Protein AF-A0A5E4QCU4-F1 (afdb_monomer_lite)

Structure (mmCIF, N/CA/C/O backbone):
data_AF-A0A5E4QCU4-F1
#
_entry.id   AF-A0A5E4QCU4-F1
#
loop_
_atom_site.group_PDB
_atom_site.id
_atom_site.type_symbol
_atom_site.label_atom_id
_atom_site.label_alt_id
_atom_site.label_comp_id
_atom_site.label_asym_id
_atom_site.label_entity_id
_atom_site.label_seq_id
_atom_site.pdbx_PDB_ins_code
_atom_site.Cartn_x
_atom_site.Cartn_y
_atom_site.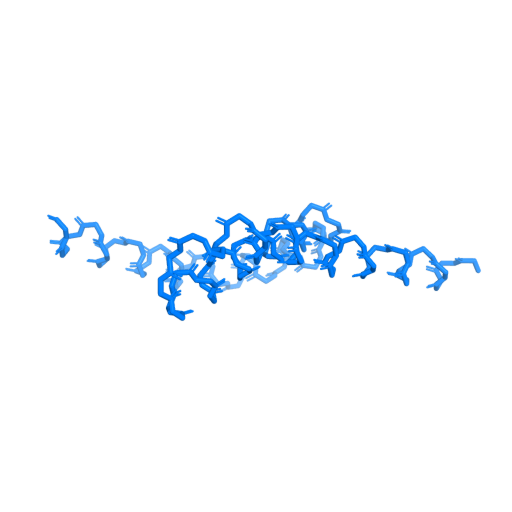Cartn_z
_atom_site.occupancy
_atom_site.B_iso_or_equiv
_atom_site.auth_seq_id
_atom_site.auth_comp_id
_atom_site.auth_asym_id
_atom_site.auth_atom_id
_atom_site.pdbx_PDB_model_num
ATOM 1 N N . MET A 1 1 ? 10.441 6.158 -26.292 1.00 54.12 1 MET A N 1
ATOM 2 C CA . MET A 1 1 ? 9.004 5.787 -26.206 1.00 54.12 1 MET A CA 1
ATOM 3 C C . MET A 1 1 ? 8.649 5.028 -24.917 1.00 54.12 1 MET A C 1
ATOM 5 O O . MET A 1 1 ? 7.658 5.363 -24.283 1.00 54.12 1 MET A O 1
ATOM 9 N N . MET A 1 2 ? 9.489 4.089 -24.461 1.00 56.72 2 MET A N 1
ATOM 10 C CA . MET A 1 2 ? 9.271 3.240 -23.269 1.00 56.72 2 MET A CA 1
ATOM 11 C C . MET A 1 2 ? 9.084 3.994 -21.929 1.00 56.72 2 MET A C 1
ATOM 13 O O . MET A 1 2 ? 8.348 3.540 -21.058 1.00 56.72 2 MET A O 1
ATOM 17 N N . LEU A 1 3 ? 9.692 5.178 -21.770 1.00 62.22 3 LEU A N 1
ATOM 18 C CA . LEU A 1 3 ? 9.636 5.966 -20.527 1.00 62.22 3 LEU A CA 1
ATOM 19 C C . LEU A 1 3 ? 8.269 6.648 -20.300 1.00 62.22 3 LEU A C 1
ATOM 21 O O . LEU A 1 3 ? 7.792 6.719 -19.171 1.00 62.22 3 LEU A O 1
ATOM 25 N N . ARG A 1 4 ? 7.581 7.059 -21.379 1.00 62.78 4 ARG A N 1
ATOM 26 C CA . ARG A 1 4 ? 6.212 7.619 -21.324 1.00 62.78 4 ARG A CA 1
ATOM 27 C C . ARG A 1 4 ? 5.195 6.591 -20.819 1.00 62.78 4 ARG A C 1
ATOM 29 O O . ARG A 1 4 ? 4.285 6.940 -20.075 1.00 62.78 4 ARG A O 1
ATOM 36 N N . ILE A 1 5 ? 5.376 5.323 -21.189 1.00 69.06 5 ILE A N 1
ATOM 37 C CA . ILE A 1 5 ? 4.484 4.223 -20.799 1.00 69.06 5 ILE A CA 1
ATOM 38 C C . ILE A 1 5 ? 4.598 3.952 -19.293 1.00 69.06 5 ILE A C 1
ATOM 40 O O . ILE A 1 5 ? 3.585 3.718 -18.637 1.00 69.06 5 ILE A O 1
ATOM 44 N N . LYS A 1 6 ? 5.809 4.050 -18.724 1.00 72.88 6 LYS A N 1
ATOM 45 C CA . LYS A 1 6 ? 6.018 3.919 -17.275 1.00 72.88 6 LYS A CA 1
ATOM 46 C C . LYS A 1 6 ? 5.311 5.031 -16.497 1.00 72.88 6 LYS A C 1
ATOM 48 O O . LYS A 1 6 ? 4.589 4.727 -15.557 1.00 72.88 6 LYS A O 1
ATOM 53 N N . VAL A 1 7 ? 5.437 6.290 -16.928 1.00 78.19 7 VAL A N 1
ATOM 54 C CA . VAL A 1 7 ? 4.747 7.433 -16.292 1.00 78.19 7 VAL A CA 1
ATOM 55 C C . VAL A 1 7 ? 3.228 7.234 -16.267 1.00 78.19 7 VAL A C 1
ATOM 57 O O . VAL A 1 7 ? 2.599 7.447 -15.234 1.00 78.19 7 VAL A O 1
ATOM 60 N N . ASN A 1 8 ? 2.644 6.751 -17.367 1.00 81.88 8 ASN A N 1
ATOM 61 C CA . ASN A 1 8 ? 1.202 6.511 -17.435 1.00 81.88 8 ASN A CA 1
ATOM 62 C C . ASN A 1 8 ? 0.747 5.396 -16.471 1.00 81.88 8 ASN A C 1
ATOM 64 O O . ASN A 1 8 ? -0.301 5.501 -15.838 1.00 81.88 8 ASN A O 1
ATOM 68 N N . ARG A 1 9 ? 1.569 4.350 -16.313 1.00 84.25 9 ARG A N 1
ATOM 69 C CA . ARG A 1 9 ? 1.330 3.255 -15.361 1.00 84.25 9 ARG A CA 1
ATOM 70 C C . ARG A 1 9 ? 1.431 3.719 -1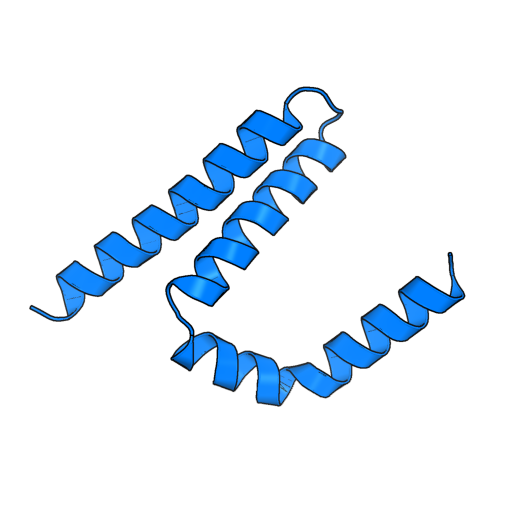3.908 1.00 84.25 9 ARG A C 1
ATOM 72 O O . ARG A 1 9 ? 0.577 3.358 -13.111 1.00 84.25 9 ARG A O 1
ATOM 79 N N . TYR A 1 10 ? 2.398 4.573 -13.569 1.00 84.81 10 TYR A N 1
ATOM 80 C CA . TYR A 1 10 ? 2.462 5.185 -12.234 1.00 84.81 10 TYR A CA 1
ATOM 81 C C . TYR A 1 10 ? 1.245 6.077 -11.946 1.00 84.81 10 TYR A C 1
ATOM 83 O O . TYR A 1 10 ? 0.730 6.064 -10.829 1.00 84.81 10 TYR A O 1
ATOM 91 N N . GLY A 1 11 ? 0.731 6.787 -12.956 1.00 87.12 11 GLY A N 1
ATOM 92 C CA . GLY A 1 11 ? -0.524 7.536 -12.848 1.00 87.12 11 GLY A CA 1
ATOM 93 C C . GLY A 1 11 ? -1.722 6.644 -12.506 1.00 87.12 11 GLY A C 1
ATOM 94 O O . GLY A 1 11 ? -2.515 6.989 -11.631 1.00 87.12 11 GLY A O 1
ATOM 95 N N . ALA A 1 12 ? -1.818 5.460 -13.121 1.00 88.12 12 ALA A N 1
ATOM 96 C CA . ALA A 1 12 ? -2.863 4.483 -12.807 1.00 88.12 12 ALA A CA 1
ATOM 97 C C . ALA A 1 12 ? -2.770 3.956 -11.361 1.00 88.12 12 ALA A C 1
ATOM 99 O O . ALA A 1 12 ? -3.797 3.787 -10.704 1.00 88.12 12 ALA A O 1
ATOM 100 N N . VAL A 1 13 ? -1.555 3.777 -10.828 1.00 88.56 13 VAL A N 1
ATOM 101 C CA . VAL A 1 13 ? -1.335 3.423 -9.412 1.00 88.56 13 VAL A CA 1
ATOM 102 C C . VAL A 1 13 ? -1.819 4.523 -8.471 1.00 88.56 13 VAL A C 1
ATOM 104 O O . VAL A 1 13 ? -2.541 4.240 -7.514 1.00 88.56 13 VAL A O 1
ATOM 107 N N . GLY A 1 14 ? -1.488 5.781 -8.774 1.00 90.44 14 GLY A N 1
ATOM 108 C CA . GLY A 1 14 ? -1.972 6.933 -8.013 1.00 90.44 14 GLY A CA 1
ATOM 109 C C . GLY A 1 14 ? -3.500 7.043 -8.017 1.00 90.44 14 GLY A C 1
ATOM 110 O O . GLY A 1 14 ? -4.107 7.253 -6.967 1.00 90.44 14 GLY A O 1
ATOM 111 N N . MET A 1 15 ? -4.135 6.815 -9.171 1.00 91.06 15 MET A N 1
ATOM 112 C CA . MET A 1 15 ? -5.596 6.802 -9.296 1.00 91.06 15 MET A CA 1
ATOM 113 C C . MET A 1 15 ? -6.239 5.652 -8.514 1.00 91.06 15 MET A C 1
ATOM 115 O O . MET A 1 15 ? -7.260 5.864 -7.861 1.00 91.06 15 MET A O 1
ATOM 119 N N . GLY A 1 16 ? -5.634 4.459 -8.510 1.00 88.81 16 GLY A N 1
ATOM 120 C CA . GLY A 1 16 ? -6.093 3.335 -7.685 1.00 88.81 16 GLY A CA 1
ATOM 121 C C . GLY A 1 16 ? -6.085 3.675 -6.192 1.00 88.81 16 GLY A C 1
ATOM 122 O O . GLY A 1 16 ? -7.053 3.404 -5.481 1.00 88.81 16 GLY A O 1
ATOM 123 N N . GLY A 1 17 ? -5.037 4.367 -5.736 1.00 89.50 17 GLY A N 1
ATOM 124 C CA . GLY A 1 17 ? -4.926 4.869 -4.367 1.00 89.50 17 GLY A CA 1
ATOM 125 C C . GLY A 1 17 ? -5.953 5.928 -4.002 1.00 89.50 17 GLY A C 1
ATOM 126 O O . GLY A 1 17 ? -6.596 5.825 -2.962 1.00 89.50 17 GLY A O 1
ATOM 127 N N . LEU A 1 18 ? -6.138 6.925 -4.869 1.00 91.19 18 LEU A N 1
ATOM 128 C CA . LEU A 1 18 ? -7.147 7.972 -4.692 1.00 91.19 18 LEU A CA 1
ATOM 129 C C . LEU A 1 18 ? -8.561 7.391 -4.660 1.00 91.19 18 LEU A C 1
ATOM 131 O O . LEU A 1 18 ? -9.360 7.767 -3.808 1.00 91.19 18 LEU A O 1
ATOM 135 N N . THR A 1 19 ? -8.850 6.427 -5.533 1.00 91.31 19 THR A N 1
ATOM 136 C CA . THR A 1 19 ? -10.149 5.744 -5.567 1.00 91.31 19 THR A CA 1
ATOM 137 C C . THR A 1 19 ? -10.380 4.974 -4.267 1.00 91.31 19 THR A C 1
ATOM 139 O O . THR A 1 19 ? -11.419 5.138 -3.630 1.00 91.31 19 THR A O 1
ATOM 142 N N . GLY A 1 20 ? -9.385 4.208 -3.805 1.00 85.50 20 GLY A N 1
ATOM 143 C CA . GLY A 1 20 ? -9.428 3.541 -2.502 1.00 85.50 20 GLY A CA 1
ATOM 144 C C . GLY A 1 20 ? -9.614 4.528 -1.346 1.00 85.50 20 GLY A C 1
ATOM 145 O O . GLY A 1 20 ? -10.472 4.329 -0.489 1.00 85.50 20 GLY A O 1
ATOM 146 N N . PHE A 1 21 ? -8.890 5.646 -1.355 1.00 89.69 21 PHE A N 1
ATOM 147 C CA . PHE A 1 21 ? -9.023 6.693 -0.345 1.00 89.69 21 PHE A CA 1
ATOM 148 C C . PHE A 1 21 ? -10.445 7.270 -0.294 1.00 89.69 21 PHE A C 1
ATOM 150 O O . PHE A 1 21 ? -11.003 7.411 0.796 1.00 89.69 21 PHE A O 1
ATOM 157 N N . ILE A 1 22 ? -11.057 7.530 -1.457 1.00 88.62 22 ILE A N 1
ATOM 158 C CA . ILE A 1 22 ? -12.443 8.010 -1.580 1.00 88.62 22 ILE A CA 1
ATOM 159 C C . ILE A 1 22 ? -13.437 6.995 -1.011 1.00 88.62 22 ILE A C 1
ATOM 161 O O . ILE A 1 22 ? -14.314 7.369 -0.236 1.00 88.62 22 ILE A O 1
ATOM 165 N N . PHE A 1 23 ? -13.284 5.705 -1.304 1.00 85.62 23 PHE A N 1
ATOM 166 C CA . PHE A 1 23 ? -14.140 4.679 -0.699 1.00 85.62 23 PHE A CA 1
ATOM 167 C C . PHE A 1 23 ? -13.931 4.549 0.819 1.00 85.62 23 PHE A C 1
ATOM 169 O O . PHE A 1 23 ? -14.879 4.297 1.565 1.00 85.62 23 PHE A O 1
ATOM 176 N N . GLY A 1 24 ? -12.712 4.793 1.300 1.00 82.38 24 GLY A N 1
ATOM 177 C CA . GLY A 1 24 ? -12.378 4.801 2.721 1.00 82.38 24 GLY A CA 1
ATOM 178 C C . GLY A 1 24 ? -12.884 6.027 3.487 1.00 82.38 24 GLY A C 1
ATOM 179 O O . GLY A 1 24 ? -12.881 6.000 4.721 1.00 82.38 24 GLY A O 1
ATOM 180 N N . LEU A 1 25 ? -13.343 7.093 2.808 1.00 83.38 25 LEU A N 1
ATOM 181 C CA . LEU A 1 25 ? -13.712 8.361 3.456 1.00 83.38 25 LEU A CA 1
ATOM 182 C C . LEU A 1 25 ? -14.827 8.214 4.497 1.00 83.38 25 LEU A C 1
ATOM 184 O O . LEU A 1 25 ? -14.893 9.018 5.428 1.00 83.38 25 LEU A O 1
ATOM 188 N N . ARG A 1 26 ? -15.661 7.177 4.373 1.00 78.94 26 ARG A N 1
ATOM 189 C CA . ARG A 1 26 ? -16.779 6.889 5.282 1.00 78.94 26 ARG A CA 1
ATOM 190 C C . ARG A 1 26 ? -16.356 6.255 6.619 1.00 78.94 26 ARG A C 1
ATOM 192 O O . ARG A 1 26 ? -17.205 6.036 7.474 1.00 78.94 26 ARG A O 1
ATOM 199 N N . GLY A 1 27 ? -15.067 5.961 6.814 1.00 77.00 27 GLY A N 1
ATOM 200 C CA . GLY A 1 27 ? -14.503 5.482 8.081 1.00 77.00 27 GLY A CA 1
ATOM 201 C C . GLY A 1 27 ? -13.463 6.426 8.696 1.00 77.00 27 GLY A C 1
ATOM 202 O O . GLY A 1 27 ? -13.123 7.465 8.128 1.00 77.00 27 GLY A O 1
ATOM 203 N N . GLY A 1 28 ? -12.933 6.033 9.862 1.00 84.81 28 GLY A N 1
ATOM 204 C CA .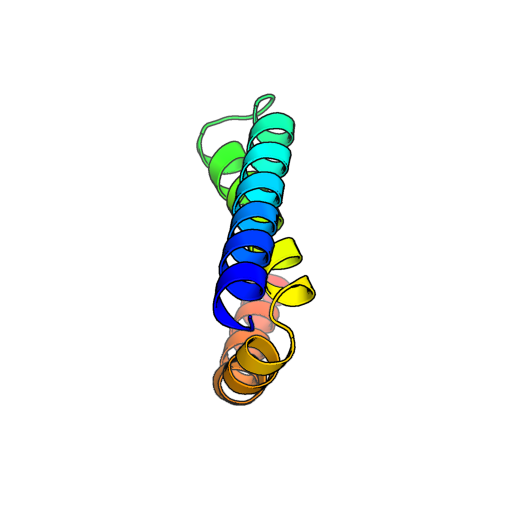 GLY A 1 28 ? -11.832 6.732 10.535 1.00 84.81 28 GLY A CA 1
ATOM 205 C C . GLY A 1 28 ? -10.518 6.716 9.740 1.00 84.81 28 GLY A C 1
ATOM 206 O O . GLY A 1 28 ? -10.385 6.015 8.734 1.00 84.81 28 GLY A O 1
ATOM 207 N N . PHE A 1 29 ? -9.522 7.468 10.218 1.00 84.19 29 PHE A N 1
ATOM 208 C CA . PHE A 1 29 ? -8.229 7.665 9.543 1.00 84.19 29 PHE A CA 1
ATOM 209 C C . PHE A 1 29 ? -7.532 6.348 9.153 1.00 84.19 29 PHE A C 1
ATOM 211 O O . PHE A 1 29 ? -7.049 6.207 8.032 1.00 84.19 29 PHE A O 1
ATOM 218 N N . PHE A 1 30 ? -7.576 5.343 10.032 1.00 86.88 30 PHE A N 1
ATOM 219 C CA . PHE A 1 30 ? -6.998 4.022 9.773 1.00 86.88 30 PHE A CA 1
ATOM 220 C C . PHE A 1 30 ? -7.654 3.303 8.582 1.00 86.88 30 PHE A C 1
ATOM 222 O O . PHE 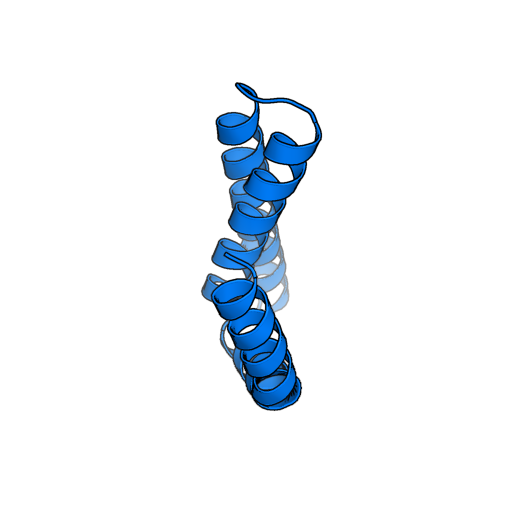A 1 30 ? -6.970 2.745 7.726 1.00 86.88 30 PHE A O 1
ATOM 229 N N . ARG A 1 31 ? -8.987 3.375 8.463 1.00 86.31 31 ARG A N 1
ATOM 230 C CA . ARG A 1 31 ? -9.730 2.728 7.370 1.00 86.31 31 ARG A CA 1
ATOM 231 C C . ARG A 1 31 ? -9.441 3.396 6.025 1.00 86.31 31 ARG A C 1
ATOM 233 O O . ARG A 1 31 ? -9.352 2.702 5.018 1.00 86.31 31 ARG A O 1
ATOM 240 N N . ARG A 1 32 ? -9.225 4.717 6.019 1.00 87.38 32 ARG A N 1
ATOM 241 C CA . ARG A 1 32 ? -8.791 5.470 4.829 1.00 87.38 32 ARG A CA 1
ATOM 242 C C . ARG A 1 32 ? -7.408 5.039 4.356 1.00 87.38 32 ARG A C 1
ATOM 244 O O . ARG A 1 32 ? -7.247 4.763 3.172 1.00 87.38 32 ARG A O 1
ATOM 251 N N . ALA A 1 33 ? -6.440 4.951 5.269 1.00 88.75 33 ALA A N 1
ATOM 252 C CA . ALA A 1 33 ? -5.080 4.528 4.939 1.00 88.75 33 ALA A CA 1
ATOM 253 C C . ALA A 1 33 ? -5.047 3.088 4.404 1.00 88.75 33 ALA A C 1
ATOM 255 O O . ALA A 1 33 ? -4.403 2.830 3.389 1.00 88.75 33 ALA A O 1
ATOM 256 N N . LEU A 1 34 ? -5.806 2.173 5.021 1.00 89.25 34 LEU A N 1
ATOM 257 C CA . LEU A 1 34 ? -5.920 0.792 4.547 1.00 89.25 34 LEU A CA 1
ATOM 258 C C . LEU A 1 34 ? -6.556 0.701 3.158 1.00 89.25 34 LEU A C 1
ATOM 260 O O . LEU A 1 34 ? -5.996 0.056 2.279 1.00 89.25 34 LEU A O 1
ATOM 264 N N . TYR A 1 35 ? -7.695 1.358 2.929 1.00 87.12 35 TYR A N 1
ATOM 265 C CA . TYR A 1 35 ? -8.361 1.306 1.624 1.00 87.12 35 TYR A CA 1
ATOM 266 C C . TYR A 1 35 ? -7.522 1.952 0.515 1.00 87.12 35 TYR A C 1
ATOM 268 O O . TYR A 1 35 ? -7.454 1.418 -0.591 1.00 87.12 35 TYR A O 1
ATOM 276 N N . ALA A 1 36 ? -6.849 3.068 0.808 1.00 91.62 36 ALA A N 1
ATOM 277 C CA . ALA A 1 36 ? -5.919 3.694 -0.125 1.00 91.62 36 ALA A CA 1
ATOM 278 C C . ALA A 1 36 ? -4.725 2.779 -0.428 1.00 91.62 36 ALA A C 1
ATOM 280 O O . ALA A 1 36 ? -4.376 2.604 -1.592 1.00 91.62 36 ALA A O 1
ATOM 281 N N . GLY A 1 37 ? -4.142 2.158 0.602 1.00 88.94 37 GLY A N 1
ATOM 282 C CA . GLY A 1 37 ? -3.029 1.221 0.464 1.00 88.94 37 GLY A CA 1
ATOM 283 C C . GLY A 1 37 ? -3.401 -0.023 -0.342 1.00 88.94 37 GLY A C 1
ATOM 284 O O . GLY A 1 37 ? -2.652 -0.434 -1.222 1.00 88.94 37 GLY A O 1
ATOM 285 N N . ILE A 1 38 ? -4.582 -0.601 -0.113 1.00 90.56 38 ILE A N 1
ATOM 286 C CA . ILE A 1 38 ? -5.069 -1.738 -0.907 1.00 90.56 38 ILE A CA 1
ATOM 287 C C . ILE A 1 38 ? -5.289 -1.302 -2.362 1.00 90.56 38 ILE A C 1
ATOM 289 O O . ILE A 1 38 ? -4.850 -1.995 -3.278 1.00 90.56 38 ILE A O 1
ATOM 293 N N . GLY A 1 39 ? -5.899 -0.134 -2.585 1.00 89.69 39 GLY A N 1
ATOM 294 C CA . GLY A 1 39 ? -6.146 0.407 -3.922 1.00 89.69 39 GLY A CA 1
ATOM 295 C C . GLY A 1 39 ? -4.866 0.649 -4.724 1.00 89.69 39 GLY A C 1
ATOM 296 O O . GLY A 1 39 ? -4.773 0.216 -5.873 1.00 89.69 39 GLY A O 1
ATOM 297 N N . THR A 1 40 ? -3.848 1.276 -4.123 1.00 90.06 40 THR A N 1
ATOM 298 C CA . THR A 1 40 ? -2.535 1.441 -4.770 1.00 90.06 40 THR A CA 1
ATOM 299 C C . THR A 1 40 ? -1.851 0.102 -5.004 1.00 90.06 40 THR A C 1
ATOM 301 O O . THR A 1 40 ? -1.288 -0.100 -6.074 1.00 90.06 40 THR A O 1
ATOM 304 N N . THR A 1 41 ? -1.906 -0.825 -4.047 1.00 87.88 41 THR A N 1
ATOM 305 C CA . THR A 1 41 ? -1.213 -2.118 -4.152 1.00 87.88 41 THR A CA 1
ATOM 306 C C . THR A 1 41 ? -1.794 -2.975 -5.275 1.00 87.88 41 THR A C 1
ATOM 308 O O . THR A 1 41 ? -1.043 -3.501 -6.095 1.00 87.88 41 THR A O 1
ATOM 311 N N . VAL A 1 42 ? -3.124 -3.069 -5.375 1.00 88.94 42 VAL A N 1
ATOM 312 C CA . VAL A 1 42 ? -3.804 -3.821 -6.445 1.00 88.94 42 VAL A CA 1
ATOM 313 C C . VAL A 1 42 ? -3.494 -3.222 -7.818 1.00 88.94 42 VAL A C 1
ATOM 315 O O . VAL A 1 42 ? -3.172 -3.945 -8.766 1.00 88.94 42 VAL A O 1
ATOM 318 N N . MET A 1 43 ? -3.522 -1.893 -7.935 1.00 88.50 43 MET A N 1
ATOM 319 C CA . MET A 1 43 ? -3.180 -1.233 -9.197 1.00 88.50 43 MET A CA 1
ATOM 320 C C . MET A 1 43 ? -1.685 -1.307 -9.523 1.00 88.50 43 MET A C 1
ATOM 322 O O . MET A 1 43 ? -1.316 -1.427 -10.689 1.00 88.50 43 MET A O 1
ATOM 326 N N . GLY A 1 44 ? -0.815 -1.292 -8.514 1.00 88.19 44 GLY A N 1
ATOM 327 C CA . GLY A 1 44 ? 0.624 -1.502 -8.663 1.00 88.19 44 GLY A CA 1
ATOM 328 C C . GLY A 1 44 ? 0.934 -2.890 -9.207 1.00 88.19 44 GLY A C 1
ATOM 329 O O . GLY A 1 44 ? 1.669 -3.011 -10.186 1.00 88.19 44 GLY A O 1
ATOM 330 N N . TYR A 1 45 ? 0.287 -3.915 -8.648 1.00 85.25 45 TYR A N 1
ATOM 331 C CA . TYR A 1 45 ? 0.415 -5.300 -9.097 1.00 85.25 45 TYR A CA 1
ATOM 332 C C . TYR A 1 45 ? -0.007 -5.468 -10.562 1.00 85.25 45 TYR A C 1
ATOM 334 O O . TYR A 1 45 ? 0.693 -6.101 -11.354 1.00 85.25 45 TYR A O 1
ATOM 342 N N . THR A 1 46 ? -1.142 -4.876 -10.945 1.00 85.44 46 THR A N 1
ATOM 343 C CA . THR A 1 46 ? -1.669 -4.987 -12.314 1.00 85.44 46 THR A CA 1
ATOM 344 C C . THR A 1 46 ? -0.863 -4.174 -13.329 1.00 85.44 46 THR A C 1
ATOM 346 O O . THR A 1 46 ? -0.672 -4.626 -14.457 1.00 85.44 46 THR A O 1
ATOM 349 N N . CYS A 1 47 ? -0.338 -3.006 -12.950 1.00 85.19 47 CYS A N 1
ATOM 350 C CA . CYS A 1 47 ? 0.445 -2.152 -13.848 1.00 85.19 47 CYS A CA 1
ATOM 351 C C . CYS A 1 47 ? 1.916 -2.587 -13.996 1.00 85.19 47 CYS A C 1
ATOM 353 O O . CYS A 1 47 ? 2.528 -2.319 -15.038 1.00 85.19 47 CYS A O 1
ATOM 355 N N . PHE A 1 48 ? 2.480 -3.262 -12.989 1.00 84.25 48 PHE A N 1
ATOM 356 C CA . PHE A 1 48 ? 3.881 -3.701 -12.950 1.00 84.25 48 PHE A CA 1
ATOM 357 C C . PHE A 1 48 ? 4.014 -5.193 -12.589 1.00 84.25 48 PHE A C 1
ATOM 359 O O . PHE A 1 48 ? 4.616 -5.544 -11.570 1.00 84.25 48 PHE A O 1
ATOM 366 N N . PRO A 1 49 ? 3.483 -6.107 -13.419 1.00 77.81 49 PRO A N 1
ATOM 367 C CA . PRO A 1 49 ? 3.467 -7.532 -13.097 1.00 77.81 49 PRO A CA 1
ATOM 368 C C . PRO A 1 49 ? 4.864 -8.168 -13.086 1.00 77.81 49 PRO A C 1
ATOM 370 O O . PRO A 1 49 ? 5.090 -9.115 -12.342 1.00 77.81 49 PRO A O 1
ATOM 373 N N . GLU A 1 50 ? 5.812 -7.677 -13.887 1.00 80.19 50 GLU A N 1
ATOM 374 C CA . GLU A 1 50 ? 7.170 -8.241 -13.945 1.00 80.19 50 GLU A CA 1
ATOM 375 C C . GLU A 1 50 ? 7.995 -7.892 -12.706 1.00 80.19 50 GLU A C 1
ATOM 377 O O . GLU A 1 50 ? 8.584 -8.778 -12.086 1.00 80.19 50 GLU A O 1
ATOM 382 N N . ASP A 1 51 ? 7.967 -6.621 -12.299 1.00 74.62 51 ASP A N 1
ATOM 383 C CA . ASP A 1 51 ? 8.607 -6.159 -11.067 1.00 74.62 51 ASP A CA 1
ATOM 384 C C . ASP A 1 51 ? 7.972 -6.842 -9.851 1.00 74.62 51 ASP A C 1
ATOM 386 O O . ASP A 1 51 ? 8.665 -7.331 -8.957 1.00 74.62 51 ASP A O 1
ATOM 390 N N . THR A 1 52 ? 6.643 -6.972 -9.859 1.00 71.19 52 THR A N 1
ATOM 391 C CA . THR A 1 52 ? 5.932 -7.593 -8.743 1.00 71.19 52 THR A CA 1
ATOM 392 C C . THR A 1 52 ? 6.168 -9.097 -8.664 1.00 71.19 52 THR A C 1
ATOM 394 O O . THR A 1 52 ? 6.285 -9.620 -7.562 1.00 71.19 52 THR A O 1
ATOM 397 N N . LYS A 1 53 ? 6.313 -9.814 -9.787 1.00 71.56 53 LYS A N 1
ATOM 398 C CA . L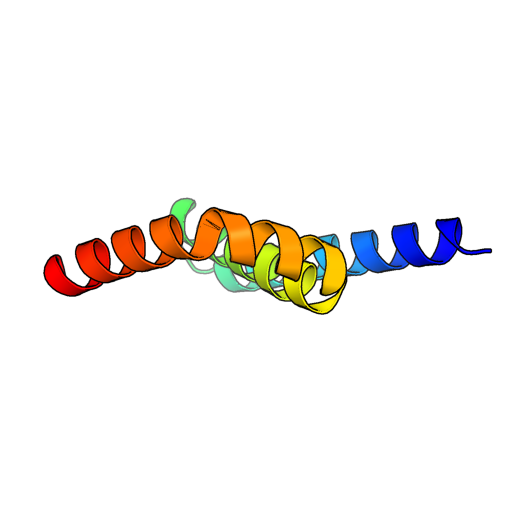YS A 1 53 ? 6.687 -11.240 -9.772 1.00 71.56 53 LYS A CA 1
ATOM 399 C C . LYS A 1 53 ? 8.038 -11.461 -9.100 1.00 71.56 53 LYS A C 1
ATOM 401 O O . LYS A 1 53 ? 8.140 -12.364 -8.282 1.00 71.56 53 LYS A O 1
ATOM 406 N N . ARG A 1 54 ? 9.041 -10.623 -9.385 1.00 71.50 54 ARG A N 1
ATOM 407 C CA . ARG A 1 54 ? 10.366 -10.720 -8.745 1.00 71.50 54 ARG A CA 1
ATOM 408 C C . ARG A 1 54 ? 10.271 -10.509 -7.236 1.00 71.50 54 ARG A C 1
ATOM 410 O O . ARG A 1 54 ? 10.698 -11.369 -6.472 1.00 71.50 54 ARG A O 1
ATOM 417 N N . ILE A 1 55 ? 9.607 -9.429 -6.828 1.00 69.75 55 ILE A N 1
ATOM 418 C CA . ILE A 1 55 ? 9.396 -9.103 -5.413 1.00 69.75 55 ILE A CA 1
ATOM 419 C C . ILE A 1 55 ? 8.581 -10.202 -4.717 1.00 69.75 55 ILE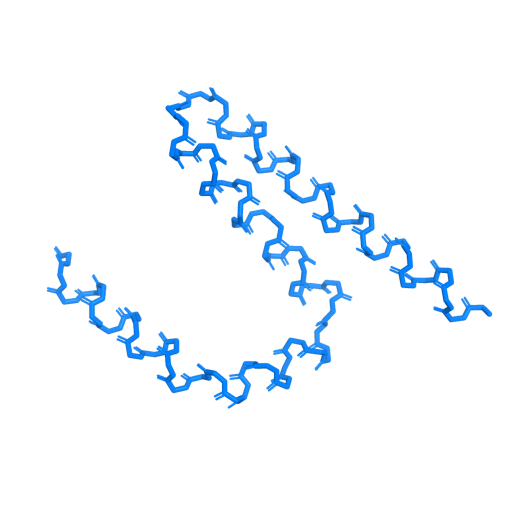 A C 1
ATOM 421 O O . ILE A 1 55 ? 8.882 -10.566 -3.586 1.00 69.75 55 ILE A O 1
ATOM 425 N N . MET A 1 56 ? 7.566 -10.770 -5.369 1.00 67.25 56 MET A N 1
ATOM 426 C CA . MET A 1 56 ? 6.702 -11.799 -4.784 1.00 67.25 56 MET A CA 1
ATOM 427 C C . MET A 1 56 ? 7.375 -13.175 -4.723 1.00 67.25 56 MET A C 1
ATOM 429 O O . MET A 1 56 ? 7.079 -13.948 -3.817 1.00 67.25 56 MET A O 1
ATOM 433 N N . SER A 1 57 ? 8.297 -13.484 -5.637 1.00 68.56 57 SER A N 1
ATOM 434 C CA . SER A 1 57 ? 9.146 -14.676 -5.544 1.00 68.56 57 SER A CA 1
ATOM 435 C C . SER A 1 57 ? 10.127 -14.584 -4.375 1.00 68.56 57 SER A C 1
ATOM 437 O O . SER A 1 57 ? 10.318 -15.574 -3.675 1.00 68.56 57 SER A O 1
ATOM 439 N N . GLU A 1 58 ? 10.691 -13.402 -4.116 1.00 69.62 58 GLU A N 1
ATOM 440 C CA . GLU A 1 58 ? 11.600 -13.171 -2.985 1.00 69.62 58 GLU A CA 1
ATOM 441 C C . GLU A 1 58 ? 10.858 -13.068 -1.640 1.00 69.62 58 GLU A C 1
ATOM 443 O O . GLU A 1 58 ? 11.333 -13.577 -0.629 1.00 69.62 58 GLU A O 1
ATOM 448 N N . ASN A 1 59 ? 9.660 -12.473 -1.619 1.00 62.75 59 ASN A N 1
ATOM 449 C CA . ASN A 1 59 ? 8.878 -12.236 -0.395 1.00 62.75 59 ASN A CA 1
ATOM 450 C C . ASN A 1 59 ? 7.748 -13.252 -0.161 1.00 62.75 59 ASN A C 1
ATOM 452 O O . ASN A 1 59 ? 7.000 -13.141 0.813 1.00 62.75 59 ASN A O 1
ATOM 456 N N . GLY A 1 60 ? 7.588 -14.248 -1.035 1.00 59.91 60 GLY A N 1
ATOM 457 C CA . GLY A 1 60 ? 6.481 -15.207 -0.980 1.00 59.91 60 GLY A CA 1
ATOM 458 C C . GLY A 1 60 ? 6.477 -16.072 0.283 1.00 59.91 60 GLY A C 1
ATOM 459 O O . GLY A 1 60 ? 5.416 -16.508 0.727 1.00 59.91 60 GLY A O 1
ATOM 460 N N . THR A 1 61 ? 7.639 -16.290 0.897 1.00 61.97 61 THR A N 1
ATOM 461 C CA . THR A 1 61 ? 7.770 -16.968 2.196 1.00 61.97 61 THR A CA 1
ATOM 462 C C . THR A 1 61 ? 7.288 -16.080 3.346 1.00 61.97 61 THR A C 1
ATOM 464 O O . THR A 1 61 ? 6.496 -16.536 4.169 1.00 61.97 61 THR A O 1
ATOM 467 N N . LEU A 1 62 ? 7.667 -14.797 3.349 1.00 63.38 62 LEU A N 1
ATOM 468 C CA . LEU A 1 62 ? 7.258 -13.818 4.362 1.00 63.38 62 LEU A CA 1
ATOM 469 C C . LEU A 1 62 ? 5.758 -13.517 4.306 1.00 63.38 62 LEU A C 1
ATOM 471 O O . LEU A 1 62 ? 5.093 -13.505 5.340 1.00 63.38 62 LEU A O 1
ATOM 475 N N . ALA A 1 63 ? 5.202 -13.341 3.106 1.00 61.62 63 ALA A N 1
ATOM 476 C CA . ALA A 1 63 ? 3.772 -13.101 2.925 1.00 61.62 63 ALA A CA 1
ATOM 477 C C . ALA A 1 63 ? 2.930 -14.280 3.441 1.00 61.62 63 ALA A C 1
ATOM 479 O O . ALA A 1 63 ? 1.931 -14.077 4.128 1.00 61.62 63 ALA A O 1
ATOM 480 N N . LYS A 1 64 ? 3.360 -15.521 3.175 1.00 61.69 64 LYS A N 1
ATOM 481 C CA . LYS A 1 64 ? 2.698 -16.723 3.704 1.00 61.69 64 LYS A CA 1
ATOM 482 C C . LYS A 1 64 ? 2.746 -16.788 5.227 1.00 61.69 64 LYS A C 1
ATOM 484 O O . LYS A 1 64 ? 1.735 -17.123 5.835 1.00 61.69 64 LYS A O 1
ATOM 489 N N . GLN A 1 65 ? 3.881 -16.455 5.842 1.00 63.75 65 GLN A N 1
ATOM 490 C CA . GLN A 1 65 ? 4.002 -16.429 7.302 1.00 63.75 65 GLN A CA 1
ATOM 491 C C . GLN A 1 65 ? 3.100 -15.358 7.923 1.00 63.75 65 GLN A C 1
ATOM 493 O O . GLN A 1 65 ? 2.372 -15.659 8.864 1.00 63.75 65 GLN A O 1
ATOM 498 N N . TYR A 1 66 ? 3.075 -14.150 7.355 1.00 63.94 66 TYR A N 1
ATOM 499 C CA . TYR A 1 66 ? 2.205 -13.070 7.826 1.00 63.94 66 TYR A CA 1
ATOM 500 C C . TYR A 1 66 ? 0.720 -13.429 7.707 1.00 63.94 66 TYR A C 1
ATOM 502 O O . TYR A 1 66 ? -0.043 -13.203 8.643 1.00 63.94 66 TYR A O 1
ATOM 510 N N . MET A 1 67 ? 0.313 -14.044 6.589 1.00 60.72 67 MET A N 1
ATOM 511 C CA . MET A 1 67 ? -1.057 -14.530 6.416 1.00 60.72 67 MET A CA 1
ATOM 512 C C . MET A 1 67 ? -1.393 -15.642 7.408 1.00 60.72 67 MET A C 1
ATOM 514 O O . MET A 1 67 ? -2.455 -15.596 8.010 1.00 60.72 67 MET A O 1
ATOM 518 N N . ASN A 1 68 ? -0.501 -16.614 7.619 1.00 69.69 68 ASN A N 1
ATOM 519 C CA . ASN A 1 68 ? -0.759 -17.720 8.542 1.00 69.69 68 ASN A CA 1
ATOM 520 C C . ASN A 1 68 ? -0.899 -17.237 9.997 1.00 69.69 68 ASN A C 1
ATOM 522 O O . ASN A 1 68 ? -1.756 -17.721 10.727 1.00 69.69 68 ASN A O 1
ATOM 526 N N . ILE A 1 69 ? -0.097 -16.249 10.410 1.00 71.81 69 ILE A N 1
ATOM 527 C CA . ILE A 1 69 ? -0.222 -15.616 11.731 1.00 71.81 69 ILE A CA 1
ATOM 528 C C . ILE A 1 69 ? -1.548 -14.853 11.830 1.00 71.81 69 ILE A C 1
ATOM 530 O O . ILE A 1 69 ? -2.269 -15.027 12.806 1.00 71.81 69 ILE A O 1
ATOM 534 N N . ALA A 1 70 ? -1.901 -14.057 10.817 1.00 68.25 70 ALA A N 1
ATOM 535 C CA . ALA A 1 70 ? -3.155 -13.304 10.798 1.00 68.25 70 ALA A CA 1
ATOM 536 C C . ALA A 1 70 ? -4.401 -14.210 10.801 1.00 68.25 70 ALA A C 1
ATOM 538 O O . ALA A 1 70 ? -5.378 -13.878 11.460 1.00 68.25 70 ALA A O 1
ATOM 539 N N . TYR A 1 71 ? -4.356 -15.354 10.108 1.00 60.66 71 TYR A N 1
ATOM 540 C CA . TYR A 1 71 ? -5.439 -16.345 10.091 1.00 60.66 71 TYR A CA 1
ATOM 541 C C . TYR A 1 71 ? -5.586 -17.113 11.405 1.00 60.66 71 TYR A C 1
ATOM 543 O O . TYR A 1 71 ? -6.675 -17.580 11.698 1.00 60.66 71 TYR A O 1
ATOM 551 N N . ASN A 1 72 ? -4.507 -17.285 12.169 1.00 71.75 72 ASN A N 1
ATOM 552 C CA . ASN A 1 72 ? -4.552 -17.966 13.466 1.00 71.75 72 ASN A CA 1
ATOM 553 C C . ASN A 1 72 ? -4.974 -17.009 14.599 1.00 71.75 72 ASN A C 1
ATOM 555 O O . ASN A 1 72 ? -5.503 -17.432 15.618 1.00 71.75 72 ASN A O 1
ATOM 559 N N . PHE A 1 73 ? -4.739 -15.705 14.423 1.00 60.06 73 PHE A N 1
ATOM 560 C CA . PHE A 1 73 ? -5.125 -14.665 15.382 1.00 60.06 73 PHE A CA 1
ATOM 561 C C . PHE A 1 73 ? -6.554 -14.121 15.202 1.00 60.06 73 PHE A C 1
ATOM 563 O O . PHE A 1 73 ? -6.984 -13.325 16.040 1.00 60.06 73 PHE A O 1
ATOM 570 N N . PHE A 1 74 ? -7.262 -14.501 14.134 1.00 49.34 74 PHE A N 1
ATOM 571 C CA . PHE A 1 74 ? -8.674 -14.175 13.900 1.00 49.34 74 PHE A CA 1
ATOM 572 C C . PHE A 1 74 ? -9.551 -15.392 14.193 1.00 49.34 74 PHE A C 1
ATOM 574 O O . PHE A 1 74 ? -10.567 -15.219 14.901 1.00 49.34 74 PHE A O 1
#

Foldseek 3Di:
DVVVLVVVLVVQLQVLLVVQLVVQPVDDPVSSVVSSVVRSVVSCCVSCVPVVVVVCVVCVVVVVVVVVVVVVVD

Secondary structure (DSSP, 8-state):
-HHHHHHHHHHHHHHHHHHHHHHHTTS-HHHHHHHHHHHHHHHHHHH-HHHHHHHHHHHHHHHHHHHHHHHH--

InterPro domains:
  IPR019166 MICOS complex subunit MIC26/MIC27 [PF09769] (9-59)
  IPR033182 MICOS complex subunit MIC26/MIC27, animal [PTHR14564] (8-73)

Radius of gyration: 14.9 Å; chains: 1; bounding box: 28×26×42 Å

pLDDT: mean 77.79, std 11.51, range [49.34, 91.62]

Organism: NCBI:txid189913

Sequence (74 aa):
MMLRIKVNRYGAVGMGGLTGFIFGLRGGFFRRALYAGIGTTVMGYTCFPEDTKRIMSENGTLAKQYMNIAYNFF